Protein AF-A0A6L6H170-F1 (afdb_monomer)

Sequence (85 aa):
MDLLSIALGLAIASLLLIAYAQSQQIKFLKGQLAKRLPQIDAKELEAQAAEKLQTVGPIKAVKFLREEYGMSMVDAKKLVDSVKH

Foldseek 3Di:
DDPVVVVVVVVVVVVVVVVVVVVVVVVVVVVVCVVPQPCCPLVNLLVQLLVCCVPPNLVVSLVCCCVVVVDDSVVSNVSNVVSVD

Mean predicted aligned error: 11.24 Å

Solvent-accessible surface area (backbone atoms only — not comparable to full-atom values): 4746 Å² total; per-residue (Å²): 136,56,72,66,60,54,52,51,51,53,54,53,53,51,51,52,52,51,54,51,54,50,53,52,50,53,52,51,52,50,55,49,46,68,70,65,47,78,82,66,49,69,66,58,53,46,50,51,40,37,51,32,31,74,74,64,31,64,72,50,26,30,50,46,38,27,70,77,68,66,36,52,75,67,58,23,43,51,53,46,62,65,52,73,112

Radius of gyration: 21.03 Å; Cα contacts (8 Å, |Δi|>4): 39; chains: 1; bounding box: 39×17×58 Å

Secondary structure (DSSP, 8-state):
--HHHHHHHHHHHHHHHHHHHHHHHHHHHHHHHHHHS----HHHHHHHHHHHHHHH-HHHHHHHHHHHS---HHHHHHHHHHT--

Structure (mmCIF, N/CA/C/O backbone):
data_AF-A0A6L6H170-F1
#
_entry.id   AF-A0A6L6H170-F1
#
loop_
_atom_site.group_PDB
_atom_site.id
_atom_site.type_symbol
_atom_site.label_atom_id
_atom_site.label_alt_id
_atom_site.label_comp_id
_atom_site.label_asym_id
_atom_site.label_entity_id
_atom_site.label_seq_id
_atom_site.pdbx_PDB_ins_code
_atom_site.Cartn_x
_atom_site.Cartn_y
_atom_site.Cartn_z
_atom_site.occupancy
_atom_site.B_iso_or_equiv
_atom_site.auth_seq_id
_atom_site.auth_comp_id
_atom_site.auth_asym_id
_atom_site.auth_atom_id
_atom_site.pdbx_PDB_model_num
ATOM 1 N N . MET A 1 1 ? 18.325 -1.688 -39.276 1.00 69.31 1 MET A N 1
ATOM 2 C CA . MET A 1 1 ? 17.686 -1.155 -38.056 1.00 69.31 1 MET A CA 1
ATOM 3 C C . MET A 1 1 ? 18.133 0.278 -37.909 1.00 69.31 1 MET A C 1
ATOM 5 O O . MET A 1 1 ? 19.334 0.516 -37.962 1.00 69.31 1 MET A O 1
ATOM 9 N N . ASP A 1 2 ? 17.189 1.201 -37.772 1.00 92.06 2 ASP A N 1
ATOM 10 C CA . ASP A 1 2 ? 17.487 2.632 -37.781 1.00 92.06 2 ASP A CA 1
ATOM 11 C C . ASP A 1 2 ? 17.929 3.104 -36.393 1.00 92.06 2 ASP A C 1
ATOM 13 O O . ASP A 1 2 ? 17.494 2.574 -35.367 1.00 92.06 2 ASP A O 1
ATOM 17 N N . LEU A 1 3 ? 18.797 4.118 -36.352 1.00 93.56 3 LEU A N 1
ATOM 18 C CA . LEU A 1 3 ? 19.376 4.653 -35.113 1.00 93.56 3 LEU A CA 1
ATOM 19 C C . LEU A 1 3 ? 18.299 5.065 -34.091 1.00 93.56 3 LEU A C 1
ATOM 21 O O . LEU A 1 3 ? 18.464 4.850 -32.891 1.00 93.56 3 LEU A O 1
ATOM 25 N N . LEU A 1 4 ? 17.169 5.592 -34.575 1.00 93.94 4 LEU A N 1
ATOM 26 C CA . LEU A 1 4 ? 16.016 5.970 -33.752 1.00 93.94 4 LEU A CA 1
ATOM 27 C C . LEU A 1 4 ? 15.374 4.766 -33.052 1.00 93.94 4 LEU A C 1
ATOM 29 O O . LEU A 1 4 ? 15.031 4.850 -31.874 1.00 93.94 4 LEU A O 1
ATOM 33 N N . SER A 1 5 ? 15.248 3.631 -33.744 1.00 92.94 5 SER A N 1
ATOM 34 C CA . SER A 1 5 ? 14.679 2.405 -33.176 1.00 92.94 5 SER A CA 1
ATOM 35 C C . SER A 1 5 ? 15.579 1.823 -32.083 1.00 92.94 5 SER A C 1
ATOM 37 O O . SER A 1 5 ? 15.086 1.354 -31.058 1.00 92.94 5 SER A O 1
ATOM 39 N N . ILE A 1 6 ? 16.901 1.903 -32.269 1.00 94.62 6 ILE A N 1
ATOM 40 C CA . ILE A 1 6 ? 17.890 1.457 -31.276 1.00 94.62 6 ILE A CA 1
ATOM 41 C C . ILE A 1 6 ? 17.842 2.357 -30.033 1.00 94.62 6 ILE A C 1
ATOM 43 O O . ILE A 1 6 ? 17.779 1.853 -28.910 1.00 94.62 6 ILE A O 1
ATOM 47 N N . ALA A 1 7 ? 17.811 3.680 -30.220 1.00 94.62 7 ALA A N 1
ATOM 48 C CA . ALA A 1 7 ? 17.733 4.641 -29.120 1.00 94.62 7 ALA A CA 1
ATOM 49 C C . ALA A 1 7 ? 16.446 4.474 -28.292 1.00 94.62 7 ALA A C 1
ATOM 51 O O . ALA A 1 7 ? 16.499 4.464 -27.060 1.00 94.62 7 ALA A O 1
ATOM 52 N N . LEU A 1 8 ? 15.302 4.271 -28.954 1.00 95.50 8 LEU A N 1
ATOM 53 C CA . LEU A 1 8 ? 14.028 4.021 -28.278 1.00 95.50 8 LEU A CA 1
ATOM 54 C C . LEU A 1 8 ? 14.060 2.715 -27.470 1.00 95.50 8 LEU A C 1
ATOM 56 O O . LEU A 1 8 ? 13.610 2.689 -26.324 1.00 95.50 8 LEU A O 1
ATOM 60 N N . GLY A 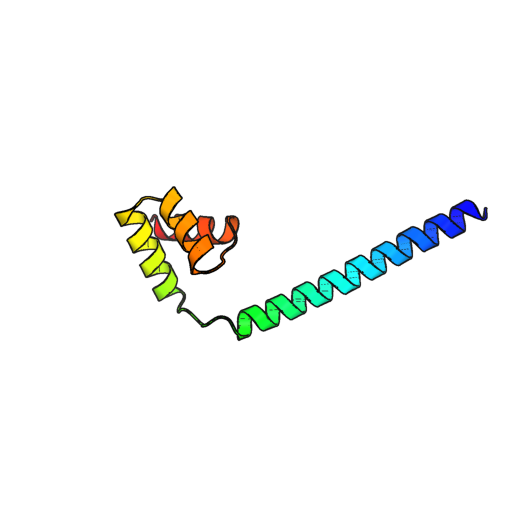1 9 ? 14.640 1.649 -28.032 1.00 95.50 9 GLY A N 1
ATOM 61 C CA . GLY A 1 9 ? 14.804 0.374 -27.333 1.00 95.50 9 GLY A CA 1
ATOM 62 C C . GLY A 1 9 ? 15.634 0.504 -26.052 1.00 95.50 9 GLY A C 1
ATOM 63 O O . GLY A 1 9 ? 15.240 -0.011 -25.005 1.00 95.50 9 GLY A O 1
ATOM 64 N N . LEU A 1 10 ? 16.738 1.255 -26.101 1.00 95.44 10 LEU A N 1
ATOM 65 C CA . LEU A 1 10 ? 17.587 1.522 -24.932 1.00 95.44 10 LEU A CA 1
ATOM 66 C C . LEU A 1 10 ? 16.874 2.373 -23.867 1.00 95.44 10 LEU A C 1
ATOM 68 O O . LEU A 1 10 ? 17.011 2.111 -22.668 1.00 95.44 10 LEU A O 1
ATOM 72 N N . ALA A 1 11 ? 16.070 3.354 -24.282 1.00 95.75 11 ALA A N 1
ATOM 73 C CA . ALA A 1 11 ? 15.279 4.167 -23.359 1.00 95.75 11 ALA A CA 1
ATOM 74 C C . ALA A 1 11 ? 14.233 3.318 -22.614 1.00 95.75 11 ALA A C 1
ATOM 76 O O . ALA A 1 11 ? 14.121 3.399 -21.392 1.00 95.75 11 ALA A O 1
ATOM 77 N N . ILE A 1 12 ? 13.527 2.431 -23.319 1.00 96.69 12 ILE A N 1
ATOM 78 C CA . ILE A 1 12 ? 12.548 1.526 -22.699 1.00 96.69 12 ILE A CA 1
ATOM 79 C C . ILE A 1 12 ? 13.245 0.538 -21.755 1.00 96.69 12 ILE A C 1
ATOM 81 O O . ILE A 1 12 ? 12.802 0.350 -20.622 1.00 96.69 12 ILE A O 1
ATOM 85 N N . ALA A 1 13 ? 14.360 -0.057 -22.184 1.00 96.56 13 ALA A N 1
ATOM 86 C CA . ALA A 1 13 ? 15.116 -0.997 -21.360 1.00 96.56 13 ALA A CA 1
ATOM 87 C C . ALA A 1 13 ? 15.621 -0.354 -20.057 1.00 96.56 13 ALA A C 1
ATOM 89 O O . ALA A 1 13 ? 15.510 -0.954 -18.987 1.00 96.56 13 ALA A O 1
ATOM 90 N N . SER A 1 14 ? 16.119 0.884 -20.120 1.00 95.12 14 SER A N 1
ATOM 91 C CA . SER A 1 14 ? 16.580 1.602 -18.926 1.00 95.12 14 SER A CA 1
ATOM 92 C C . SER A 1 14 ? 15.435 1.946 -17.965 1.00 95.12 14 SER A C 1
ATOM 94 O O . SER A 1 14 ? 15.579 1.738 -16.760 1.00 95.12 14 SER A O 1
ATOM 96 N N . LEU A 1 15 ? 14.267 2.358 -18.473 1.00 96.38 15 LEU A N 1
ATOM 97 C CA . LEU A 1 15 ? 13.069 2.573 -17.650 1.00 96.38 15 LEU A CA 1
ATOM 98 C C . LEU A 1 15 ? 12.619 1.295 -16.930 1.00 96.38 15 LEU A C 1
ATOM 100 O O . LEU A 1 15 ? 12.298 1.340 -15.741 1.00 96.38 15 LEU A O 1
ATOM 104 N N . LEU A 1 16 ? 12.638 0.149 -17.618 1.00 95.56 16 LEU A N 1
ATOM 105 C CA . LEU A 1 16 ? 12.280 -1.140 -17.021 1.00 95.56 16 LEU A CA 1
ATOM 106 C C . LEU A 1 16 ? 13.244 -1.539 -15.895 1.00 95.56 16 LEU A C 1
ATOM 108 O O . LEU A 1 16 ? 12.797 -1.998 -14.842 1.00 95.56 16 LEU A O 1
ATOM 112 N N . LEU A 1 17 ? 14.550 -1.320 -16.077 1.00 96.12 17 LEU A N 1
ATOM 113 C CA . LEU A 1 17 ? 15.553 -1.594 -15.043 1.00 96.12 17 LEU A CA 1
ATOM 114 C C . LEU A 1 17 ? 15.359 -0.708 -13.806 1.00 96.12 17 LEU A C 1
ATOM 116 O O . LEU A 1 17 ? 15.427 -1.205 -12.680 1.00 96.12 17 LEU A O 1
ATOM 120 N N . ILE A 1 18 ? 15.064 0.581 -14.001 1.00 95.81 18 ILE A N 1
ATOM 121 C CA . ILE A 1 18 ? 14.793 1.515 -12.899 1.00 95.81 18 ILE A CA 1
ATOM 122 C C . ILE A 1 18 ? 13.534 1.090 -12.135 1.00 95.81 18 ILE A C 1
ATOM 124 O O . ILE A 1 18 ? 13.568 0.982 -10.907 1.00 95.81 18 ILE A O 1
ATOM 128 N N . ALA A 1 19 ? 12.442 0.790 -12.845 1.00 93.38 19 ALA A N 1
ATOM 129 C CA . ALA A 1 19 ? 11.197 0.333 -12.228 1.00 93.38 19 ALA A CA 1
ATOM 130 C C . ALA A 1 19 ? 11.401 -0.970 -11.436 1.00 93.38 19 ALA A C 1
ATOM 132 O O . ALA A 1 19 ? 10.912 -1.109 -10.310 1.00 93.38 19 ALA A O 1
ATOM 133 N N . TYR A 1 20 ? 12.182 -1.908 -11.981 1.00 95.06 20 TYR A N 1
ATOM 134 C CA . TYR A 1 20 ? 12.530 -3.146 -11.289 1.00 95.06 20 TYR A CA 1
ATOM 135 C C . TYR A 1 20 ? 13.336 -2.882 -10.009 1.00 95.06 20 TYR A C 1
ATOM 137 O O . TYR A 1 20 ? 12.976 -3.398 -8.947 1.00 95.06 20 TYR A O 1
ATOM 145 N N . ALA A 1 21 ? 14.367 -2.033 -10.072 1.00 91.94 21 ALA A N 1
ATOM 146 C CA . ALA A 1 21 ? 15.184 -1.673 -8.912 1.00 91.94 21 ALA A CA 1
ATOM 147 C C . ALA A 1 21 ? 14.350 -1.009 -7.801 1.00 91.94 21 ALA A C 1
ATOM 149 O O . ALA A 1 21 ? 14.445 -1.398 -6.634 1.00 91.94 21 ALA A O 1
ATOM 150 N N . GLN A 1 22 ? 13.467 -0.073 -8.162 1.00 91.25 22 GLN A N 1
ATOM 151 C CA . GLN A 1 22 ? 12.546 0.568 -7.218 1.00 91.25 22 GLN A CA 1
ATOM 152 C C . GLN A 1 22 ? 11.586 -0.445 -6.580 1.00 91.25 22 GLN A C 1
ATOM 154 O O . GLN A 1 22 ? 11.350 -0.400 -5.372 1.00 91.25 22 GLN A O 1
ATOM 159 N N . SER A 1 23 ? 11.078 -1.411 -7.353 1.00 86.94 23 SER A N 1
ATOM 160 C CA . SER A 1 23 ? 10.174 -2.441 -6.824 1.00 86.94 23 SER A CA 1
ATOM 161 C C . SER A 1 23 ? 10.834 -3.305 -5.740 1.00 86.94 23 SER A C 1
ATOM 163 O O . SER A 1 23 ? 10.194 -3.649 -4.743 1.00 86.94 23 SER A O 1
ATOM 165 N N . GLN A 1 24 ? 12.125 -3.613 -5.896 1.00 86.38 24 GLN A N 1
ATOM 166 C CA . GLN A 1 24 ? 12.896 -4.383 -4.921 1.00 86.38 24 GLN A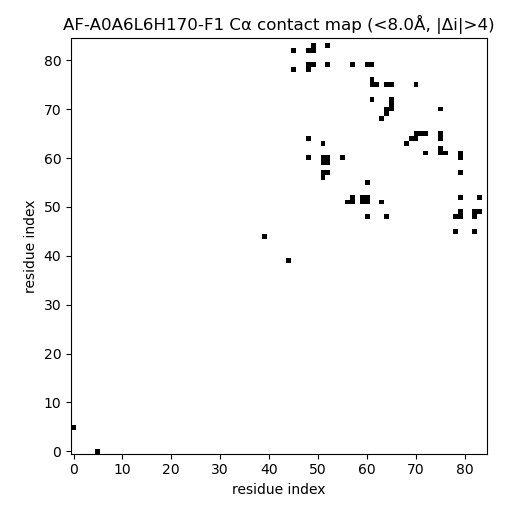 CA 1
ATOM 167 C C . GLN A 1 24 ? 13.146 -3.580 -3.645 1.00 86.38 24 GLN A C 1
ATOM 169 O O . GLN A 1 24 ? 12.954 -4.102 -2.546 1.00 86.38 24 GLN A O 1
ATOM 174 N N . GLN A 1 25 ? 13.485 -2.293 -3.776 1.00 86.12 25 GLN A N 1
ATOM 175 C CA . GLN A 1 25 ? 13.618 -1.403 -2.623 1.00 86.12 25 GLN A CA 1
ATOM 176 C C . GLN A 1 25 ? 12.305 -1.332 -1.844 1.00 86.12 25 GLN A C 1
ATOM 178 O O . GLN A 1 25 ? 12.300 -1.561 -0.640 1.00 86.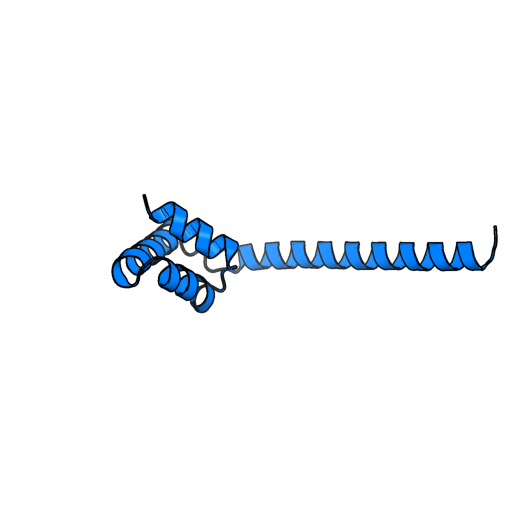12 25 GLN A O 1
ATOM 183 N N . ILE A 1 26 ? 11.170 -1.139 -2.520 1.00 83.62 26 ILE A N 1
ATOM 184 C CA . ILE A 1 26 ? 9.857 -1.104 -1.861 1.00 83.62 26 ILE A CA 1
ATOM 185 C C . ILE A 1 26 ? 9.573 -2.413 -1.113 1.00 83.62 26 ILE A C 1
ATOM 187 O O . ILE A 1 26 ? 9.101 -2.373 0.022 1.00 83.62 26 ILE A O 1
ATOM 191 N N . LYS A 1 27 ? 9.876 -3.576 -1.703 1.00 76.75 27 LYS A N 1
ATOM 192 C CA . LYS A 1 27 ? 9.709 -4.873 -1.024 1.00 76.75 27 LYS A CA 1
ATOM 193 C C . LYS A 1 27 ? 10.602 -4.993 0.210 1.00 76.75 27 LYS A C 1
ATOM 195 O O . LYS A 1 27 ? 10.131 -5.430 1.257 1.00 76.75 27 LYS A O 1
ATOM 200 N N . PHE A 1 28 ? 11.860 -4.571 0.110 1.00 80.44 28 PHE A N 1
ATOM 201 C CA . PHE A 1 28 ? 12.804 -4.598 1.224 1.00 80.44 28 PHE A CA 1
ATOM 202 C C . PHE A 1 28 ? 12.398 -3.641 2.352 1.00 80.44 28 PHE A C 1
ATOM 204 O O . PHE A 1 28 ? 12.375 -4.044 3.515 1.00 80.44 28 PHE A O 1
ATOM 211 N N . LEU A 1 29 ? 12.004 -2.405 2.018 1.00 80.25 29 LEU A N 1
ATOM 212 C CA . LEU A 1 29 ? 11.487 -1.435 2.984 1.00 80.25 29 LEU A CA 1
ATOM 213 C C . LEU A 1 29 ? 10.204 -1.944 3.649 1.00 80.25 29 LEU A C 1
ATOM 215 O O . LEU A 1 29 ? 10.103 -1.867 4.868 1.00 80.25 29 LEU A O 1
ATOM 219 N N . LYS A 1 30 ? 9.263 -2.536 2.899 1.00 74.88 30 LYS A N 1
ATOM 220 C CA . LYS A 1 30 ? 8.058 -3.163 3.475 1.00 74.88 30 LYS A CA 1
ATOM 221 C C . LYS A 1 30 ? 8.397 -4.327 4.404 1.00 74.88 30 LYS A C 1
ATOM 223 O O . LYS A 1 30 ? 7.796 -4.441 5.465 1.00 74.88 30 LYS A O 1
ATOM 228 N N . GLY A 1 31 ? 9.374 -5.160 4.045 1.00 69.06 31 GLY A N 1
ATOM 229 C CA . GLY A 1 31 ? 9.836 -6.261 4.892 1.00 69.06 31 GLY A CA 1
ATOM 230 C C . GLY A 1 31 ? 10.495 -5.782 6.188 1.00 69.06 31 GLY A C 1
ATOM 231 O O . GLY A 1 31 ? 10.297 -6.383 7.240 1.00 69.06 31 GLY A O 1
ATOM 232 N N . GLN A 1 32 ? 11.248 -4.680 6.141 1.00 75.12 32 GLN A N 1
ATOM 233 C CA . GLN A 1 32 ? 11.810 -4.059 7.342 1.00 75.12 32 GLN A CA 1
ATOM 234 C C . GLN A 1 32 ? 10.753 -3.346 8.184 1.00 75.12 32 GLN A C 1
ATOM 236 O O . GLN A 1 32 ? 10.788 -3.444 9.407 1.00 75.12 32 GLN A O 1
ATOM 241 N N . LEU A 1 33 ? 9.802 -2.670 7.540 1.00 67.50 33 LEU A N 1
ATOM 242 C CA . LEU A 1 33 ? 8.676 -2.021 8.197 1.00 67.50 33 LEU A CA 1
ATOM 243 C C . LEU A 1 33 ? 7.815 -3.059 8.929 1.00 67.50 33 LEU A C 1
ATOM 245 O O . LEU A 1 33 ? 7.532 -2.874 10.100 1.00 67.50 33 LEU A O 1
ATOM 249 N N . ALA A 1 34 ? 7.523 -4.206 8.312 1.00 63.72 34 ALA A N 1
ATOM 250 C CA . ALA A 1 34 ? 6.819 -5.313 8.966 1.00 63.72 34 ALA A CA 1
ATOM 251 C C . ALA A 1 34 ? 7.578 -5.901 10.174 1.00 63.72 34 ALA A C 1
ATOM 253 O O . ALA A 1 34 ? 6.956 -6.418 11.092 1.00 63.72 34 ALA A O 1
ATOM 254 N N . LYS A 1 35 ? 8.916 -5.818 10.192 1.00 63.66 35 LYS A N 1
ATOM 255 C CA . LYS A 1 35 ? 9.751 -6.270 11.321 1.00 63.66 35 LYS A CA 1
ATOM 256 C C . LYS A 1 35 ? 9.915 -5.225 12.428 1.00 63.66 35 LYS A C 1
ATOM 258 O O . LYS A 1 35 ? 10.259 -5.597 13.545 1.00 63.66 35 LYS A O 1
ATOM 263 N N . ARG A 1 36 ? 9.765 -3.935 12.106 1.00 53.44 36 ARG A N 1
ATOM 264 C CA . ARG A 1 36 ? 9.945 -2.806 13.035 1.00 53.44 36 ARG A CA 1
ATOM 265 C C . ARG A 1 36 ? 8.648 -2.154 13.482 1.00 53.44 36 ARG A C 1
ATOM 267 O O . ARG A 1 36 ? 8.697 -1.380 14.435 1.00 53.44 36 ARG A O 1
ATOM 274 N N . LEU A 1 37 ? 7.524 -2.423 12.816 1.00 58.28 37 LEU A N 1
ATOM 275 C CA . LEU A 1 37 ? 6.235 -2.069 13.382 1.00 58.28 37 LEU A CA 1
ATOM 276 C C . LEU A 1 37 ? 6.181 -2.721 14.762 1.00 58.28 37 LEU A C 1
ATOM 278 O O . LEU A 1 37 ? 6.525 -3.906 14.867 1.00 58.28 37 LEU A O 1
ATOM 282 N N . PRO A 1 38 ? 5.782 -1.980 15.811 1.00 52.81 38 PRO A N 1
ATOM 283 C CA . PRO A 1 38 ? 5.349 -2.642 17.024 1.00 52.81 38 PRO A CA 1
ATOM 284 C C . PRO A 1 38 ? 4.364 -3.709 16.560 1.00 52.81 38 PRO A C 1
ATOM 286 O O . PRO A 1 38 ? 3.467 -3.413 15.765 1.00 52.81 38 PRO A O 1
ATOM 289 N N . GLN A 1 39 ? 4.595 -4.959 16.958 1.00 56.38 39 GLN A N 1
ATOM 290 C CA . GLN A 1 39 ? 3.579 -5.987 16.817 1.00 56.38 39 GLN A CA 1
ATOM 291 C C . GLN A 1 39 ? 2.456 -5.583 17.764 1.00 56.38 39 GLN A C 1
ATOM 293 O O . GLN A 1 39 ? 2.348 -6.105 18.867 1.00 56.38 39 GLN A O 1
ATOM 298 N N . ILE A 1 40 ? 1.696 -4.560 17.370 1.00 59.03 40 ILE A N 1
ATOM 299 C CA . ILE A 1 40 ? 0.383 -4.301 17.912 1.00 59.03 40 ILE A CA 1
ATOM 300 C C . ILE A 1 40 ? -0.321 -5.604 17.616 1.00 59.03 40 ILE A C 1
ATOM 302 O O . ILE A 1 40 ? -0.448 -5.992 16.448 1.00 59.03 40 ILE A O 1
ATOM 306 N N . ASP A 1 41 ? -0.629 -6.328 18.684 1.00 69.94 41 ASP A N 1
ATOM 307 C CA . ASP A 1 41 ? -1.307 -7.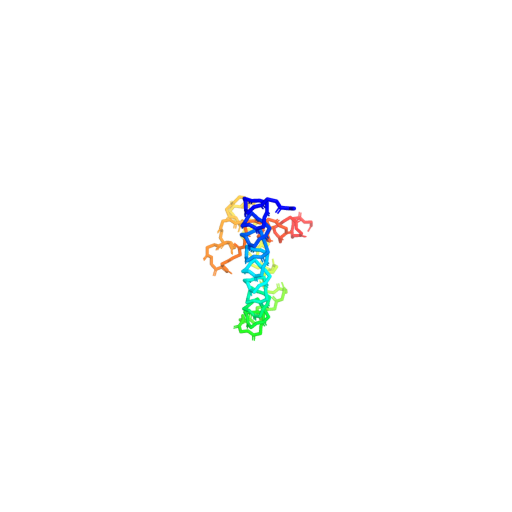597 18.566 1.00 69.94 41 ASP A CA 1
ATOM 308 C C . ASP A 1 41 ? -2.541 -7.343 17.700 1.00 69.94 41 ASP A C 1
ATOM 310 O O . ASP A 1 41 ? -3.251 -6.352 17.897 1.00 69.94 41 ASP A O 1
ATOM 314 N N . ALA A 1 42 ? -2.766 -8.181 16.690 1.00 69.81 42 ALA A N 1
ATOM 315 C CA . ALA A 1 42 ? -3.868 -7.976 15.754 1.00 69.81 42 ALA A CA 1
ATOM 316 C C . ALA A 1 42 ? -5.193 -7.808 16.518 1.00 69.81 42 ALA A C 1
ATOM 318 O O . ALA A 1 42 ? -6.026 -6.988 16.146 1.00 69.81 42 ALA A O 1
ATOM 319 N N . LYS A 1 43 ? -5.310 -8.487 17.666 1.00 73.38 43 LYS A N 1
ATOM 320 C CA . LYS A 1 43 ? -6.418 -8.351 18.615 1.00 73.38 43 LYS A CA 1
ATOM 321 C C . LYS A 1 43 ? -6.543 -6.973 19.256 1.00 73.38 43 LYS A C 1
ATOM 323 O O . LYS A 1 43 ? -7.656 -6.503 19.459 1.00 73.38 43 LYS A O 1
ATOM 328 N N . GLU A 1 44 ? -5.436 -6.331 19.608 1.00 79.81 44 GLU A N 1
ATOM 329 C CA . GLU A 1 44 ? -5.445 -4.998 20.215 1.00 79.81 44 GLU A CA 1
ATOM 330 C C . GLU A 1 44 ? -5.815 -3.932 19.180 1.00 79.81 44 GLU A C 1
ATOM 332 O O . GLU A 1 44 ? -6.600 -3.024 19.462 1.00 79.81 44 GLU A O 1
ATOM 337 N N . LEU A 1 45 ? -5.334 -4.096 17.944 1.00 81.56 45 LEU A N 1
ATOM 338 C CA . LEU A 1 45 ? -5.710 -3.240 16.823 1.00 81.56 45 LEU A CA 1
ATOM 339 C C . LEU A 1 45 ? -7.197 -3.395 16.463 1.00 81.56 45 LEU A C 1
ATOM 341 O O . LEU A 1 45 ? -7.888 -2.400 16.241 1.00 81.56 45 LEU A O 1
ATOM 345 N N . GLU A 1 46 ? -7.704 -4.630 16.446 1.00 83.56 46 GLU A N 1
ATOM 346 C CA . GLU A 1 46 ? -9.127 -4.931 16.256 1.00 83.56 46 GLU A CA 1
ATOM 347 C C . GLU A 1 46 ? -9.986 -4.361 17.389 1.00 83.56 46 GLU A C 1
ATOM 349 O O . GLU A 1 46 ? -11.014 -3.742 17.115 1.00 83.56 46 GLU A O 1
ATOM 354 N N . ALA A 1 47 ? -9.553 -4.493 18.648 1.00 84.69 47 ALA A N 1
ATOM 355 C CA . ALA A 1 47 ? -10.265 -3.943 19.799 1.00 84.69 47 ALA A CA 1
ATOM 356 C C . ALA A 1 47 ? -10.392 -2.416 19.707 1.00 84.69 47 ALA A C 1
ATOM 358 O O . ALA A 1 47 ? -11.483 -1.875 19.888 1.00 84.69 47 ALA A O 1
ATOM 359 N N . GLN A 1 48 ? -9.312 -1.720 19.344 1.00 84.62 48 GLN A N 1
ATOM 360 C CA . GLN A 1 48 ? -9.353 -0.269 19.161 1.00 84.62 48 GLN A CA 1
ATOM 361 C C . GLN A 1 48 ? -10.186 0.152 17.945 1.00 84.62 48 GLN A C 1
ATOM 363 O O . GLN A 1 48 ? -10.917 1.144 18.008 1.00 84.62 48 GLN A O 1
ATOM 368 N N . ALA A 1 49 ? -10.122 -0.600 16.842 1.00 84.62 49 ALA A N 1
ATOM 369 C CA . ALA A 1 49 ? -10.974 -0.361 15.681 1.00 84.62 49 ALA A CA 1
ATOM 370 C C . ALA A 1 49 ? -12.462 -0.536 16.028 1.00 84.62 49 ALA A C 1
ATOM 372 O O . ALA A 1 49 ? -13.275 0.301 15.631 1.00 84.62 49 ALA A O 1
ATOM 373 N N . ALA A 1 50 ? -12.813 -1.565 16.806 1.00 86.69 50 ALA A N 1
ATOM 374 C CA . ALA A 1 50 ? -14.173 -1.822 17.273 1.00 86.69 50 ALA A CA 1
ATOM 375 C C . ALA A 1 50 ? -14.662 -0.731 18.240 1.00 86.69 50 ALA A C 1
ATOM 377 O O . ALA A 1 50 ? -15.760 -0.199 18.067 1.00 86.69 50 ALA A O 1
ATOM 378 N N . GLU A 1 51 ? -13.830 -0.324 19.203 1.00 87.12 51 GLU A N 1
ATOM 379 C CA . GLU A 1 51 ? -14.141 0.767 20.134 1.00 87.12 51 GLU A CA 1
ATOM 380 C C . GLU A 1 51 ? -14.393 2.083 19.381 1.00 87.12 51 GLU A C 1
ATOM 382 O O . GLU A 1 51 ? -15.394 2.775 19.601 1.00 87.12 51 GLU A O 1
ATOM 387 N N . LYS A 1 52 ? -13.523 2.433 18.425 1.00 85.25 52 LYS A N 1
ATOM 388 C CA . LYS A 1 52 ? -13.708 3.639 17.606 1.00 85.25 52 LYS A CA 1
ATOM 389 C C . LYS A 1 52 ? -14.903 3.533 16.669 1.00 85.25 52 LYS A C 1
ATOM 391 O O . LYS A 1 52 ? -15.612 4.522 16.484 1.00 85.25 52 LYS A O 1
ATOM 396 N N . LEU A 1 53 ? -15.178 2.356 16.115 1.00 89.00 53 LEU A N 1
ATOM 397 C CA . LEU A 1 53 ? -16.373 2.133 15.307 1.00 89.00 53 LEU A CA 1
ATOM 398 C C . LEU A 1 53 ? -17.648 2.393 16.122 1.00 89.00 53 LEU A C 1
ATOM 400 O O . LEU A 1 53 ? -18.541 3.083 15.628 1.00 89.00 53 LEU A O 1
ATOM 404 N N . GLN A 1 54 ? -17.708 1.909 17.364 1.00 86.81 54 GLN A N 1
ATOM 405 C CA . GLN A 1 54 ? -18.860 2.104 18.249 1.00 86.81 54 GLN A CA 1
ATOM 406 C C . GLN A 1 54 ? -19.003 3.553 18.736 1.00 86.81 54 GLN A C 1
ATOM 408 O O . GLN A 1 54 ? -20.116 4.064 18.818 1.00 86.81 54 GLN A O 1
ATOM 413 N N . THR A 1 55 ? -17.895 4.237 19.034 1.00 88.25 55 THR A N 1
ATOM 414 C CA . THR A 1 55 ? -17.931 5.591 19.622 1.00 88.25 55 THR A CA 1
ATOM 415 C C . THR A 1 55 ? -18.154 6.703 18.601 1.00 88.25 55 THR A C 1
ATOM 417 O O . THR A 1 55 ? -18.878 7.658 18.877 1.00 88.25 55 THR A O 1
ATOM 420 N N . VAL A 1 56 ? -17.525 6.622 17.423 1.00 86.75 56 VAL A N 1
ATOM 421 C CA . VAL A 1 56 ? -17.511 7.724 16.441 1.00 86.75 56 VAL A CA 1
ATOM 422 C C . VAL A 1 56 ? -17.999 7.329 15.047 1.00 86.75 56 VAL A C 1
ATOM 424 O O . VAL A 1 56 ? -18.150 8.199 14.182 1.00 86.75 56 VAL A O 1
ATOM 427 N N . GLY A 1 57 ? -18.291 6.049 14.824 1.00 87.19 57 GLY A N 1
ATOM 428 C CA . GLY A 1 57 ? -18.795 5.536 13.557 1.00 87.19 57 GLY A CA 1
ATOM 429 C C . GLY A 1 57 ? -17.698 5.228 12.526 1.00 87.19 57 GLY A C 1
ATOM 430 O O . GLY A 1 57 ? -16.533 5.609 12.676 1.00 87.19 57 GLY A O 1
ATOM 431 N N . PRO A 1 58 ? -18.067 4.557 11.421 1.00 86.31 58 PRO A N 1
ATOM 432 C CA . PRO A 1 58 ? -17.123 3.889 10.522 1.00 86.31 58 PRO A CA 1
ATOM 433 C C . PRO A 1 58 ? -16.160 4.842 9.812 1.00 86.31 58 PRO A C 1
ATOM 435 O O . PRO A 1 58 ? -14.974 4.553 9.694 1.00 86.31 58 PRO A O 1
ATOM 438 N N . ILE A 1 59 ? -16.637 6.007 9.366 1.00 86.81 59 ILE A N 1
ATOM 439 C CA . ILE A 1 59 ? -15.804 6.970 8.626 1.00 86.81 59 ILE A CA 1
ATOM 440 C C . ILE A 1 59 ? -14.704 7.541 9.531 1.00 86.81 59 ILE A C 1
ATOM 442 O O . ILE A 1 59 ? -13.551 7.665 9.115 1.00 86.81 59 ILE A O 1
ATOM 446 N N . LYS A 1 60 ? -15.049 7.869 10.783 1.00 89.81 60 LYS A N 1
ATOM 447 C CA . LYS A 1 60 ? -14.100 8.421 11.756 1.00 89.81 60 LYS A CA 1
ATOM 448 C C . LYS A 1 60 ? -13.152 7.350 12.294 1.00 89.81 60 LYS A C 1
ATOM 450 O O . LYS A 1 60 ? -11.980 7.655 12.475 1.00 89.81 60 LYS A O 1
ATOM 455 N N . ALA A 1 61 ? -13.616 6.110 12.456 1.00 88.56 61 ALA A N 1
ATOM 456 C CA . ALA A 1 61 ? -12.762 4.978 12.813 1.00 88.56 61 ALA A CA 1
ATOM 457 C C . ALA A 1 61 ? -11.686 4.713 11.745 1.00 88.56 61 ALA A C 1
ATOM 459 O O . ALA A 1 61 ? -10.507 4.610 12.073 1.00 88.56 61 ALA A O 1
ATOM 460 N N . VAL A 1 62 ? -12.055 4.718 10.455 1.00 88.38 62 VAL A N 1
ATOM 461 C CA . VAL A 1 62 ? -11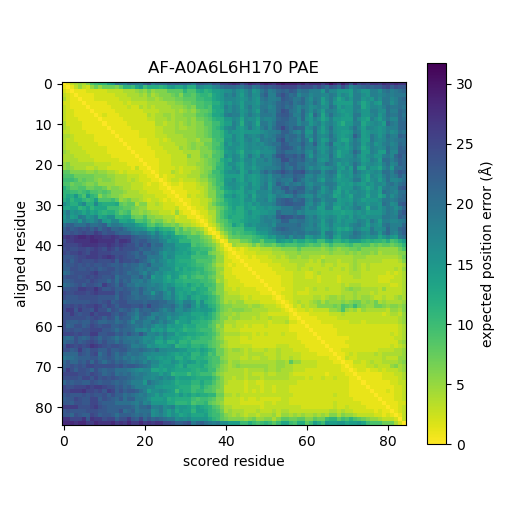.079 4.606 9.355 1.00 88.38 62 VAL A CA 1
ATOM 462 C C . VAL A 1 62 ? -10.086 5.767 9.387 1.00 88.38 62 VAL A C 1
ATOM 464 O O . VAL A 1 62 ? -8.889 5.548 9.234 1.00 88.38 62 VAL A O 1
ATOM 467 N N . LYS A 1 63 ? -10.554 7.004 9.598 1.00 90.62 63 LYS A N 1
ATOM 468 C CA . LYS A 1 63 ? -9.669 8.175 9.676 1.00 90.62 63 LYS A CA 1
ATOM 469 C C . LYS A 1 63 ? -8.667 8.059 10.834 1.00 90.62 63 LYS A C 1
ATOM 471 O O . LYS A 1 63 ? -7.480 8.254 10.603 1.00 90.62 63 LYS A O 1
ATOM 476 N N . PHE A 1 64 ? -9.131 7.664 12.019 1.00 88.38 64 PHE A N 1
ATOM 477 C CA . PHE A 1 64 ? -8.286 7.426 13.191 1.00 88.38 64 PHE A CA 1
ATOM 478 C C . PHE A 1 64 ? -7.201 6.380 12.913 1.00 88.38 64 PHE A C 1
ATOM 480 O O . PHE A 1 64 ? -6.029 6.635 13.153 1.00 88.38 64 PHE A O 1
ATOM 487 N N . LEU A 1 65 ? -7.562 5.238 12.322 1.00 85.88 65 LEU A N 1
ATOM 488 C CA . LEU A 1 65 ? -6.600 4.179 12.008 1.00 85.88 65 LEU A CA 1
ATOM 4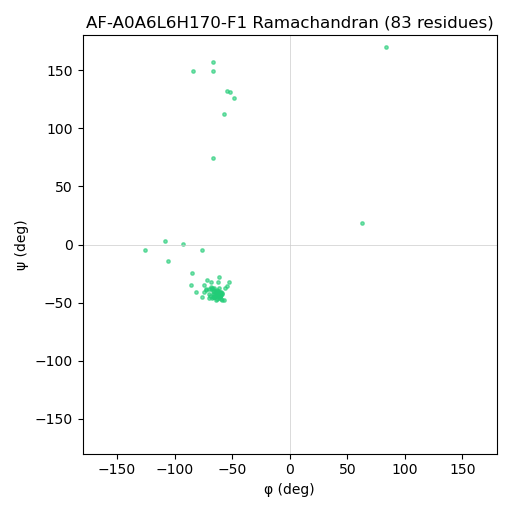89 C C . LEU A 1 65 ? -5.519 4.633 11.015 1.00 85.88 65 LEU A C 1
ATOM 491 O O . LEU A 1 65 ? -4.374 4.193 11.079 1.00 85.88 65 LEU A O 1
ATOM 495 N N . ARG A 1 66 ? -5.863 5.536 10.097 1.00 87.38 66 ARG A N 1
ATOM 496 C CA . ARG A 1 66 ? -4.900 6.097 9.143 1.00 87.38 66 ARG A CA 1
ATOM 497 C C . ARG A 1 66 ? -3.955 7.105 9.784 1.00 87.38 66 ARG A C 1
ATOM 499 O O . ARG A 1 66 ? -2.784 7.124 9.428 1.00 87.38 66 ARG A O 1
ATOM 506 N N . GLU A 1 67 ? -4.471 7.956 10.665 1.00 86.62 67 GLU A N 1
ATOM 507 C CA . GLU A 1 67 ? -3.693 9.020 11.308 1.00 86.62 67 GLU A CA 1
ATOM 508 C C . GLU A 1 67 ? -2.797 8.456 12.415 1.00 86.62 67 GLU A C 1
ATOM 510 O O . GLU A 1 67 ? -1.605 8.746 12.431 1.00 86.62 67 GLU A O 1
ATOM 515 N N . GLU A 1 68 ? -3.338 7.578 13.261 1.00 82.56 68 GLU A N 1
ATOM 516 C CA . GLU A 1 68 ? -2.649 7.093 14.461 1.00 82.56 68 GLU A CA 1
ATOM 517 C C . GLU A 1 68 ? -1.735 5.894 14.185 1.00 82.56 68 GLU A C 1
ATOM 519 O O . GLU A 1 68 ? -0.654 5.776 14.756 1.00 82.56 68 GLU A O 1
ATOM 524 N N . TYR A 1 69 ? -2.135 5.018 13.257 1.00 81.31 69 TYR A N 1
ATOM 525 C CA . TYR A 1 69 ? -1.383 3.806 12.908 1.00 81.31 69 TYR A CA 1
ATOM 526 C C . TYR A 1 69 ? -0.716 3.882 11.533 1.00 81.31 69 TYR A C 1
ATOM 528 O O . TYR A 1 69 ? -0.126 2.904 11.072 1.00 81.31 69 TYR A O 1
ATOM 536 N N . GLY A 1 70 ? -0.827 5.023 10.843 1.00 79.62 70 GLY A N 1
ATOM 537 C CA . GLY A 1 70 ? -0.245 5.214 9.513 1.00 79.62 70 GLY A CA 1
ATOM 538 C C . GLY A 1 70 ? -0.818 4.276 8.444 1.00 79.62 70 GLY A C 1
ATOM 539 O O . GLY A 1 70 ? -0.180 4.067 7.408 1.00 79.62 70 GLY A O 1
ATOM 540 N N . MET A 1 71 ? -1.989 3.669 8.680 1.00 83.69 71 MET A N 1
ATOM 541 C CA . MET A 1 71 ? -2.569 2.702 7.749 1.00 83.69 71 MET A CA 1
ATOM 542 C C . MET A 1 71 ? -2.974 3.349 6.425 1.00 83.69 71 MET A C 1
ATOM 544 O O . MET A 1 71 ? -3.398 4.507 6.348 1.00 83.69 71 MET A O 1
ATOM 548 N N . SER A 1 72 ? -2.904 2.558 5.352 1.00 87.00 72 SER A N 1
ATOM 549 C CA . SER A 1 72 ? -3.493 2.961 4.080 1.00 87.00 72 SER A CA 1
ATOM 550 C C . SER A 1 72 ? -5.021 3.026 4.201 1.00 87.00 72 SER A C 1
ATOM 552 O O . SER A 1 72 ? -5.630 2.371 5.046 1.00 87.00 72 SER A O 1
ATOM 554 N N . MET A 1 73 ? -5.668 3.799 3.324 1.00 86.06 73 MET A N 1
ATOM 555 C CA . MET A 1 73 ? -7.134 3.876 3.286 1.00 86.06 73 MET A CA 1
ATOM 556 C C . MET A 1 73 ? -7.781 2.498 3.100 1.00 86.06 73 MET A C 1
ATOM 558 O O . MET A 1 73 ? -8.821 2.221 3.691 1.00 86.06 73 MET A O 1
ATOM 562 N N . VAL A 1 74 ? -7.164 1.641 2.283 1.00 87.75 74 VAL A N 1
ATOM 563 C CA . VAL A 1 74 ? -7.672 0.299 1.980 1.00 87.75 74 VAL A CA 1
ATOM 564 C C . VAL A 1 74 ? -7.549 -0.609 3.198 1.00 87.75 74 VAL A C 1
ATOM 566 O O . VAL A 1 74 ? -8.512 -1.291 3.537 1.00 87.75 74 VAL A O 1
ATOM 569 N N . ASP A 1 75 ? -6.398 -0.592 3.869 1.00 83.25 75 ASP A N 1
ATOM 570 C CA . ASP A 1 75 ? -6.142 -1.463 5.019 1.00 83.25 75 ASP A CA 1
ATOM 571 C C . ASP A 1 75 ? -6.992 -1.046 6.224 1.00 83.25 75 ASP A C 1
ATOM 573 O O . ASP A 1 75 ? -7.673 -1.883 6.813 1.00 83.25 75 ASP A O 1
ATOM 577 N N . ALA A 1 76 ? -7.066 0.259 6.509 1.00 86.44 76 ALA A N 1
ATOM 578 C CA . ALA A 1 76 ? -7.926 0.793 7.563 1.00 86.44 76 ALA A CA 1
ATOM 579 C C . ALA A 1 76 ? -9.409 0.478 7.307 1.00 86.44 76 ALA A C 1
ATOM 581 O O . ALA A 1 76 ? -10.134 0.108 8.227 1.00 86.44 76 ALA A O 1
ATOM 582 N N . LYS A 1 77 ? -9.870 0.591 6.052 1.00 88.31 77 LYS A N 1
ATOM 583 C CA . LYS A 1 77 ? -11.249 0.244 5.690 1.00 88.31 77 LYS A CA 1
ATOM 584 C C . LYS A 1 77 ? -11.529 -1.247 5.865 1.00 88.31 77 LYS A C 1
ATOM 586 O O . LYS A 1 77 ? -12.556 -1.584 6.440 1.00 88.31 77 LYS A O 1
ATOM 591 N N . LYS A 1 78 ? -10.627 -2.121 5.410 1.00 88.50 78 LYS A N 1
ATOM 592 C CA . LYS A 1 78 ? -10.764 -3.574 5.593 1.00 88.50 78 LYS A CA 1
ATOM 593 C C . LYS A 1 78 ? -10.853 -3.957 7.066 1.00 88.50 78 LYS A C 1
ATOM 595 O O . LYS A 1 78 ? -11.692 -4.781 7.400 1.00 88.50 78 LYS A O 1
ATOM 600 N N . LEU A 1 79 ? -10.036 -3.336 7.917 1.00 87.12 79 LEU A N 1
ATOM 601 C CA . LEU A 1 79 ? -10.051 -3.586 9.357 1.00 87.12 79 LEU A CA 1
ATOM 602 C C . LEU A 1 79 ? -11.366 -3.134 10.008 1.00 87.12 79 LEU A C 1
ATOM 604 O O . LEU A 1 79 ? -11.950 -3.860 10.801 1.00 87.12 79 LEU A O 1
ATOM 608 N N . VAL A 1 80 ? -11.870 -1.947 9.658 1.00 87.94 80 VAL A N 1
ATOM 609 C CA . VAL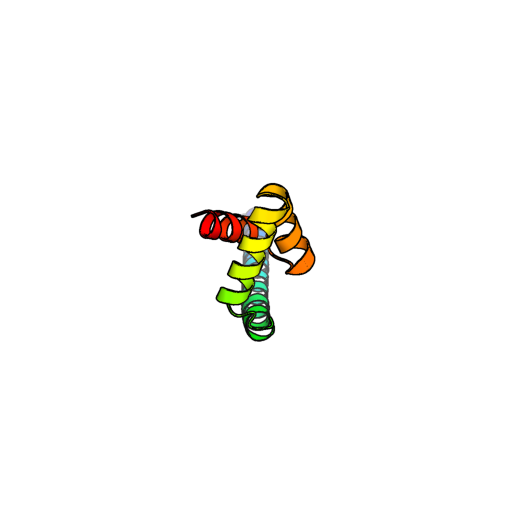 A 1 80 ? -13.163 -1.473 10.186 1.00 87.94 80 VAL A CA 1
ATOM 610 C C . VAL A 1 80 ? -14.319 -2.340 9.692 1.00 87.94 80 VAL A C 1
ATOM 612 O O . VAL A 1 80 ? -15.234 -2.634 10.456 1.00 87.94 80 VAL A O 1
ATOM 615 N N . ASP A 1 81 ? -14.285 -2.759 8.427 1.00 89.00 81 ASP A N 1
ATOM 616 C CA . ASP A 1 81 ? -15.309 -3.633 7.857 1.00 89.00 81 ASP A CA 1
ATOM 617 C C . ASP A 1 81 ? -15.254 -5.045 8.483 1.00 89.00 81 ASP A C 1
ATOM 619 O O . ASP A 1 81 ? -16.309 -5.645 8.676 1.00 89.00 81 ASP A O 1
ATOM 623 N N . SER A 1 82 ? -14.076 -5.557 8.875 1.00 87.38 82 SER A N 1
ATOM 624 C CA . SER A 1 82 ? -13.952 -6.865 9.541 1.00 87.38 82 SER A CA 1
ATOM 625 C C . SER A 1 82 ? -14.473 -6.879 10.980 1.00 87.38 82 SER A C 1
ATOM 627 O O . SE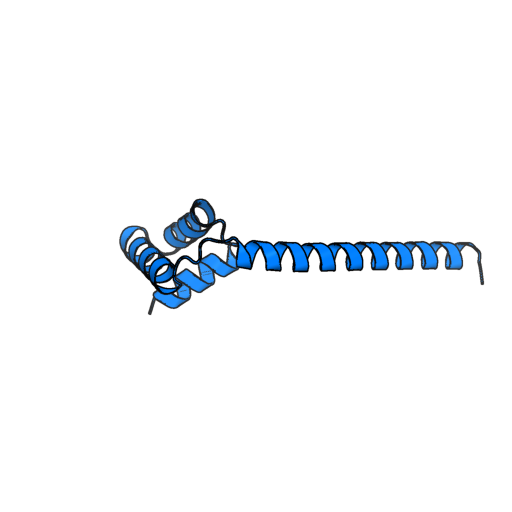R A 1 82 ? -14.972 -7.911 11.415 1.00 87.38 82 SER A O 1
ATOM 629 N N . VAL A 1 83 ? -14.403 -5.754 11.705 1.00 86.75 83 VAL A N 1
ATOM 630 C CA . VAL A 1 83 ? -14.905 -5.635 13.096 1.00 86.75 83 VAL A CA 1
ATOM 631 C C . VAL A 1 83 ? -16.349 -5.130 13.191 1.00 86.75 83 VAL A C 1
ATOM 633 O O . VAL A 1 83 ? -16.876 -4.948 14.284 1.00 86.75 83 VAL A O 1
ATOM 636 N N . LYS A 1 84 ? -17.003 -4.865 12.055 1.00 79.06 84 LYS A N 1
ATOM 637 C CA . LYS A 1 84 ? -18.406 -4.422 11.998 1.00 79.06 84 LYS A CA 1
ATOM 638 C C . LYS A 1 84 ? -19.406 -5.567 12.243 1.00 79.06 84 L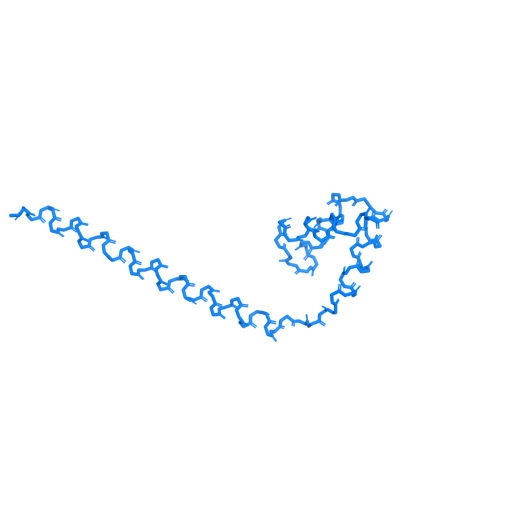YS A C 1
ATOM 640 O O . LYS A 1 84 ? -20.611 -5.313 12.263 1.00 79.06 84 LYS A O 1
ATOM 645 N N . HIS A 1 85 ? -18.913 -6.798 12.372 1.00 59.16 85 HIS A N 1
ATOM 646 C CA . HIS A 1 85 ? -19.696 -8.022 12.530 1.00 59.16 85 HIS A CA 1
ATOM 647 C C . HIS A 1 85 ? -19.962 -8.382 13.988 1.00 59.16 85 HIS A C 1
ATOM 649 O O . HIS A 1 85 ? -19.033 -8.247 14.813 1.00 59.16 85 HIS A O 1
#

pLDDT: mean 83.88, std 10.73, range [52.81, 96.69]